Protein AF-A0A0P1H0K0-F1 (afdb_monomer_lite)

Structure (mmCIF, N/CA/C/O backbone):
data_AF-A0A0P1H0K0-F1
#
_entry.id   AF-A0A0P1H0K0-F1
#
loop_
_atom_site.group_PDB
_atom_site.id
_atom_site.type_symbol
_atom_site.label_atom_id
_atom_site.label_alt_id
_atom_site.label_comp_id
_atom_site.label_asym_id
_atom_site.label_entity_id
_atom_site.label_seq_id
_atom_site.pdbx_PDB_ins_code
_atom_site.Cartn_x
_atom_site.Cartn_y
_atom_site.Cartn_z
_atom_site.occupancy
_atom_site.B_iso_or_equiv
_atom_site.auth_seq_id
_atom_site.auth_comp_id
_atom_site.auth_asym_id
_atom_site.auth_atom_id
_atom_site.pdbx_PDB_model_num
ATOM 1 N N . MET A 1 1 ? -9.247 30.702 0.352 1.00 39.06 1 MET A N 1
ATOM 2 C CA . MET A 1 1 ? -10.432 29.835 0.196 1.00 39.06 1 MET A CA 1
ATOM 3 C C . MET A 1 1 ? -9.994 28.415 0.497 1.00 39.06 1 MET A C 1
ATOM 5 O O . MET A 1 1 ? -9.384 27.780 -0.348 1.00 39.06 1 MET A O 1
ATOM 9 N N . THR A 1 2 ? -10.177 27.970 1.735 1.00 43.09 2 THR A N 1
ATOM 10 C CA . THR A 1 2 ? -9.863 26.605 2.169 1.00 43.09 2 THR A CA 1
ATOM 11 C C . THR A 1 2 ? -11.089 25.749 1.896 1.00 43.09 2 THR A C 1
ATOM 13 O O . THR A 1 2 ? -12.025 25.742 2.692 1.00 43.09 2 THR A O 1
ATOM 16 N N . GLY A 1 3 ? -11.129 25.102 0.732 1.00 43.28 3 GLY A N 1
ATOM 17 C CA . GLY A 1 3 ? -12.110 24.053 0.488 1.00 43.28 3 GLY A CA 1
ATOM 18 C C . GLY A 1 3 ? -11.844 22.925 1.475 1.00 43.28 3 GLY A C 1
ATOM 19 O O . GLY A 1 3 ? -10.806 22.273 1.400 1.00 43.28 3 GLY A O 1
ATOM 20 N N . THR A 1 4 ? -12.738 22.736 2.439 1.00 44.19 4 THR A N 1
ATOM 21 C CA . THR A 1 4 ? -12.818 21.498 3.211 1.00 44.19 4 THR A CA 1
ATOM 22 C C . THR A 1 4 ? -13.145 20.384 2.226 1.00 44.19 4 THR A C 1
ATOM 24 O O . THR A 1 4 ? -14.305 20.216 1.855 1.00 44.19 4 THR A O 1
ATOM 27 N N . SER A 1 5 ? -12.118 19.678 1.748 1.00 57.75 5 SER A N 1
ATOM 28 C CA . SER A 1 5 ? -12.292 18.373 1.113 1.00 57.75 5 SER A CA 1
ATOM 29 C C . SER A 1 5 ? -13.060 17.516 2.106 1.00 57.75 5 SER A C 1
ATOM 31 O O . SER A 1 5 ? -12.591 17.306 3.225 1.00 57.75 5 SER A O 1
ATOM 33 N N . THR A 1 6 ? -14.265 17.092 1.749 1.00 72.88 6 THR A N 1
ATOM 34 C CA . THR A 1 6 ? -14.980 16.089 2.531 1.00 72.88 6 THR A CA 1
ATOM 35 C C . THR A 1 6 ? -14.169 14.802 2.505 1.00 72.88 6 THR A C 1
ATOM 37 O O . THR A 1 6 ? -13.602 14.464 1.469 1.00 72.88 6 THR A O 1
ATOM 40 N N . ALA A 1 7 ? -14.081 14.113 3.640 1.00 86.81 7 ALA A N 1
ATOM 41 C CA . ALA A 1 7 ? -13.486 12.786 3.695 1.00 86.81 7 ALA A CA 1
ATOM 42 C C . ALA A 1 7 ? -14.278 11.841 2.781 1.00 86.81 7 ALA A C 1
ATOM 44 O O . ALA A 1 7 ? -15.477 11.634 2.982 1.00 86.81 7 ALA A O 1
ATOM 45 N N . GLU A 1 8 ? -13.612 11.291 1.774 1.00 94.50 8 GLU A N 1
ATOM 46 C CA . GLU A 1 8 ? -14.199 10.375 0.794 1.00 94.50 8 GLU A CA 1
ATOM 47 C C . GLU A 1 8 ? -13.974 8.934 1.242 1.00 94.50 8 GLU A C 1
ATOM 49 O O . GLU A 1 8 ? -12.960 8.621 1.867 1.00 94.50 8 GLU A O 1
ATOM 54 N N . ILE A 1 9 ? -14.947 8.066 0.969 1.00 97.12 9 ILE A N 1
ATOM 55 C CA . ILE A 1 9 ? -14.861 6.637 1.281 1.00 97.12 9 ILE A CA 1
ATOM 56 C C . ILE A 1 9 ? -14.072 5.954 0.171 1.00 97.12 9 ILE A C 1
ATOM 58 O O . ILE A 1 9 ? -14.438 6.073 -0.991 1.00 97.12 9 ILE A O 1
ATOM 62 N N . ILE A 1 10 ? -13.064 5.167 0.538 1.00 97.88 10 ILE A N 1
ATOM 63 C CA . ILE A 1 10 ? -12.314 4.348 -0.415 1.00 97.88 10 ILE A CA 1
ATOM 64 C C . ILE A 1 10 ? -13.163 3.148 -0.841 1.00 97.88 10 ILE A C 1
ATOM 66 O O . ILE A 1 10 ? -13.589 2.359 0.011 1.00 97.88 10 ILE A O 1
ATOM 70 N N . ASN A 1 11 ? -13.363 2.956 -2.147 1.00 98.00 11 ASN A N 1
ATOM 71 C CA . ASN A 1 11 ? -14.004 1.754 -2.679 1.00 98.00 11 ASN A CA 1
ATOM 72 C C . ASN A 1 11 ? -12.995 0.770 -3.272 1.00 98.00 11 ASN A C 1
ATOM 74 O O . ASN A 1 11 ? -11.882 1.113 -3.676 1.00 98.00 11 ASN A O 1
ATOM 78 N N . PHE A 1 12 ? -13.394 -0.499 -3.317 1.00 98.44 12 PHE A N 1
ATOM 79 C CA . PHE A 1 12 ? -12.638 -1.517 -4.033 1.00 98.44 12 PHE A CA 1
ATOM 80 C C . PHE A 1 12 ? -12.597 -1.213 -5.533 1.00 98.44 12 PHE A C 1
ATOM 82 O O . PHE A 1 12 ? -13.596 -0.795 -6.116 1.00 98.44 12 PHE A O 1
ATOM 89 N N . ASN A 1 13 ? -11.465 -1.527 -6.165 1.00 97.81 13 ASN A N 1
ATOM 90 C CA . ASN A 1 13 ? -11.204 -1.354 -7.601 1.00 97.81 13 ASN A CA 1
ATOM 91 C C . ASN A 1 13 ? -11.187 0.100 -8.106 1.00 97.81 13 ASN A C 1
ATOM 93 O O . ASN A 1 13 ? -11.131 0.320 -9.314 1.00 97.81 13 ASN A O 1
ATOM 97 N N . GLU A 1 14 ? -11.218 1.091 -7.215 1.00 97.38 14 GLU A N 1
ATOM 98 C CA . GLU A 1 14 ? -10.987 2.482 -7.600 1.00 97.38 14 GLU A CA 1
ATOM 99 C C . GLU A 1 14 ? -9.483 2.800 -7.615 1.00 97.38 14 GLU A C 1
ATOM 101 O O . GLU A 1 14 ? -8.744 2.320 -6.744 1.00 97.38 14 GLU A O 1
ATOM 106 N N . PRO A 1 15 ? -9.004 3.596 -8.591 1.00 98.19 15 PRO A N 1
ATOM 107 C CA . PRO A 1 15 ? -7.617 4.031 -8.629 1.00 98.19 15 PRO A CA 1
ATOM 108 C C . PRO A 1 15 ? -7.257 4.913 -7.433 1.00 98.19 15 PRO A C 1
ATOM 110 O O . PRO A 1 15 ? -7.857 5.958 -7.180 1.00 98.19 15 PRO A O 1
ATOM 113 N N . ILE A 1 16 ? -6.204 4.516 -6.732 1.00 98.31 16 ILE A N 1
ATOM 114 C CA . ILE A 1 16 ? -5.676 5.199 -5.560 1.00 98.31 16 ILE A CA 1
ATOM 115 C C . ILE A 1 16 ? -4.165 5.416 -5.649 1.00 98.31 16 ILE A C 1
ATOM 117 O O . ILE A 1 16 ? -3.430 4.713 -6.346 1.00 98.31 16 ILE A O 1
ATOM 121 N N . GLY A 1 17 ? -3.683 6.376 -4.868 1.00 98.44 17 GLY A N 1
ATOM 122 C CA . GLY A 1 17 ? -2.295 6.462 -4.438 1.00 98.44 17 GLY A CA 1
ATOM 123 C C . GLY A 1 17 ? -2.185 6.205 -2.936 1.00 98.44 17 GLY A C 1
ATOM 124 O O . GLY A 1 17 ? -3.047 6.624 -2.161 1.00 98.44 17 GLY A O 1
ATOM 125 N N . VAL A 1 18 ? -1.102 5.546 -2.526 1.00 98.69 18 VAL A N 1
ATOM 126 C CA . VAL A 1 18 ? -0.743 5.341 -1.115 1.00 98.69 18 VAL A CA 1
ATOM 127 C C . VAL A 1 18 ? 0.486 6.191 -0.814 1.00 98.69 18 VAL A C 1
ATOM 129 O O . VAL A 1 18 ? 1.503 6.061 -1.491 1.00 98.69 18 VAL A O 1
ATOM 132 N N . PHE A 1 19 ? 0.390 7.069 0.177 1.00 98.69 19 PHE A N 1
ATOM 133 C CA . PHE A 1 19 ? 1.396 8.079 0.507 1.00 98.69 19 PHE A CA 1
ATOM 134 C C . PHE A 1 19 ? 1.856 7.940 1.950 1.00 98.69 19 PHE A C 1
ATOM 136 O O . PHE A 1 19 ? 1.101 7.453 2.785 1.00 98.69 19 PHE A O 1
ATOM 143 N N . SER A 1 20 ? 3.053 8.423 2.265 1.00 98.31 20 SER A N 1
ATOM 144 C CA . SER A 1 20 ? 3.513 8.547 3.648 1.00 98.31 20 SER A CA 1
ATOM 145 C C . SER A 1 20 ? 2.664 9.551 4.432 1.00 98.31 20 SER A C 1
ATOM 147 O O . SER A 1 20 ? 1.965 10.385 3.846 1.00 98.31 20 SER A O 1
ATOM 149 N N . SER A 1 21 ? 2.766 9.544 5.763 1.00 94.56 21 SER A N 1
ATOM 150 C CA . SER A 1 21 ? 2.073 10.525 6.609 1.00 94.56 21 SER A CA 1
ATOM 151 C C . SER A 1 21 ? 2.562 11.956 6.382 1.00 94.56 21 SER A C 1
ATOM 153 O O . SER A 1 21 ? 1.771 12.895 6.463 1.00 94.56 21 SER A O 1
ATOM 155 N N . THR A 1 22 ? 3.828 12.123 5.986 1.00 93.12 22 THR A N 1
ATOM 156 C CA . THR A 1 22 ? 4.384 13.409 5.529 1.00 93.12 22 THR A CA 1
ATOM 157 C C . THR A 1 22 ? 3.889 13.824 4.148 1.00 93.12 22 THR A C 1
ATOM 159 O O . THR A 1 22 ? 4.012 14.990 3.790 1.00 93.12 22 THR A O 1
ATOM 162 N N . LYS A 1 23 ? 3.296 12.899 3.380 1.00 91.38 23 LYS A N 1
ATOM 163 C CA . LYS A 1 23 ? 2.760 13.112 2.028 1.00 91.38 23 LYS A CA 1
ATOM 164 C C . LYS A 1 23 ? 3.816 13.439 0.962 1.00 91.38 23 LYS A C 1
ATOM 166 O O . LYS A 1 23 ? 3.450 13.816 -0.149 1.00 91.38 23 LYS A O 1
ATOM 171 N N . GLU A 1 24 ? 5.097 13.268 1.282 1.00 96.38 24 GLU A N 1
ATOM 172 C CA . GLU A 1 24 ? 6.232 13.538 0.387 1.00 96.38 24 GLU A CA 1
ATOM 173 C C . GLU A 1 24 ? 6.650 12.310 -0.429 1.00 96.38 24 GLU A C 1
ATOM 175 O O . GLU A 1 24 ? 7.188 12.454 -1.528 1.00 96.38 24 GLU A O 1
ATOM 180 N N . VAL A 1 25 ? 6.354 11.109 0.075 1.00 98.31 25 VAL A N 1
ATOM 181 C CA . VAL A 1 25 ? 6.711 9.822 -0.534 1.00 98.31 25 VAL A CA 1
ATOM 182 C C . VAL A 1 25 ? 5.442 9.040 -0.848 1.00 98.31 25 VAL A C 1
ATOM 184 O O . VAL A 1 25 ? 4.441 9.155 -0.135 1.00 98.31 25 VAL A O 1
ATOM 187 N N . ARG A 1 26 ? 5.469 8.244 -1.917 1.00 98.62 26 ARG A N 1
ATOM 188 C CA . ARG A 1 26 ? 4.382 7.336 -2.287 1.00 98.62 26 ARG A CA 1
ATOM 189 C C . ARG A 1 26 ? 4.870 5.913 -2.503 1.00 98.62 26 ARG A C 1
ATOM 191 O O . ARG A 1 26 ? 6.022 5.692 -2.861 1.00 98.62 26 ARG A O 1
ATOM 198 N N . LEU A 1 27 ? 3.959 4.963 -2.335 1.00 98.75 27 LEU A N 1
ATOM 199 C CA . LEU A 1 27 ? 4.183 3.574 -2.696 1.00 98.75 27 LEU A CA 1
ATOM 200 C C . LEU A 1 27 ? 4.352 3.442 -4.213 1.00 98.75 27 LEU A C 1
ATOM 202 O O . LEU A 1 27 ? 3.514 3.917 -4.985 1.00 98.75 27 LEU A O 1
ATOM 206 N N . ASP A 1 28 ? 5.406 2.736 -4.604 1.00 98.75 28 ASP A N 1
ATOM 207 C CA . ASP A 1 28 ? 5.689 2.300 -5.967 1.00 98.75 28 ASP A CA 1
ATOM 208 C C . ASP A 1 28 ? 6.009 0.800 -5.933 1.00 98.75 28 ASP A C 1
ATOM 210 O O . ASP A 1 28 ? 6.956 0.373 -5.274 1.00 98.75 28 ASP A O 1
ATOM 214 N N . ILE A 1 29 ? 5.198 -0.022 -6.596 1.00 98.75 29 ILE A N 1
ATOM 215 C CA . ILE A 1 29 ? 5.374 -1.486 -6.612 1.00 98.75 29 ILE A CA 1
ATOM 216 C C . ILE A 1 29 ? 6.232 -1.980 -7.786 1.00 98.75 29 ILE A C 1
ATOM 218 O O . ILE A 1 29 ? 6.275 -3.177 -8.065 1.00 98.75 29 ILE A O 1
ATOM 222 N N . GLY A 1 30 ? 6.890 -1.070 -8.501 1.00 98.44 30 GLY A N 1
ATOM 223 C CA . GLY A 1 30 ? 7.723 -1.356 -9.654 1.00 98.44 30 GLY A CA 1
ATOM 224 C C . GLY A 1 30 ? 9.167 -1.633 -9.261 1.00 98.44 30 GLY A C 1
ATOM 225 O O . GLY A 1 30 ? 9.672 -1.156 -8.243 1.00 98.44 30 GLY A O 1
ATOM 226 N N . THR A 1 31 ? 9.893 -2.347 -10.122 1.00 97.94 31 THR A N 1
ATOM 227 C CA . THR A 1 31 ? 11.305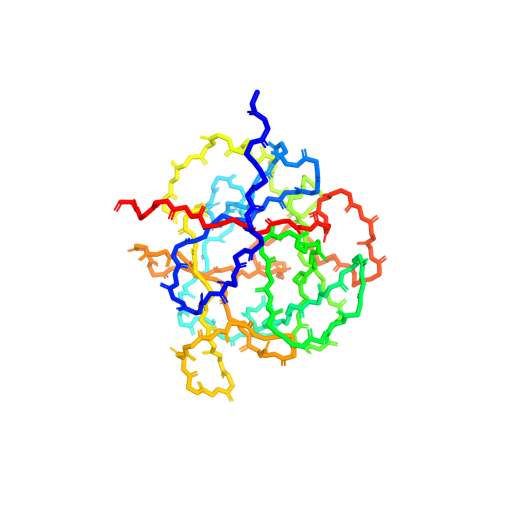 -2.710 -9.904 1.00 97.94 31 THR A CA 1
ATOM 228 C C . THR A 1 31 ? 12.254 -1.523 -9.790 1.00 97.94 31 THR A C 1
ATOM 230 O O . THR A 1 31 ? 13.446 -1.723 -9.585 1.00 97.94 31 THR A O 1
ATOM 233 N N . ARG A 1 32 ? 11.789 -0.281 -9.902 1.00 95.75 32 ARG A N 1
ATOM 234 C CA . ARG A 1 32 ? 12.577 0.876 -9.492 1.00 95.75 32 ARG A CA 1
ATOM 235 C C . ARG A 1 32 ? 12.668 0.957 -7.961 1.00 95.75 32 ARG A C 1
ATOM 237 O O . ARG A 1 32 ? 13.770 1.066 -7.430 1.00 95.75 32 ARG A O 1
ATOM 244 N N . ALA A 1 33 ? 11.547 0.780 -7.266 1.00 98.31 33 ALA A N 1
ATOM 245 C CA . ALA A 1 33 ? 11.439 0.927 -5.818 1.00 98.31 33 ALA A CA 1
ATOM 246 C C . ALA A 1 33 ? 11.452 -0.410 -5.054 1.00 98.31 33 ALA A C 1
ATOM 248 O O . ALA A 1 33 ? 11.990 -0.471 -3.950 1.00 98.31 33 ALA A O 1
ATOM 249 N N . VAL A 1 34 ? 10.964 -1.507 -5.642 1.00 98.56 34 VAL A N 1
ATOM 250 C CA . VAL A 1 34 ? 11.029 -2.862 -5.051 1.00 98.56 34 VAL A CA 1
ATOM 251 C C . VAL A 1 34 ? 12.089 -3.738 -5.730 1.00 98.56 34 VAL A C 1
ATOM 253 O O . VAL A 1 34 ? 12.581 -3.431 -6.819 1.00 98.56 34 VAL A O 1
ATOM 256 N N . LYS A 1 35 ? 12.508 -4.834 -5.091 1.00 98.56 35 LYS A N 1
ATOM 257 C CA . LYS A 1 35 ? 13.497 -5.781 -5.641 1.00 98.56 35 LYS A CA 1
ATOM 258 C C . LYS A 1 35 ? 12.964 -6.545 -6.849 1.00 98.56 35 LYS A C 1
ATOM 260 O O . LYS A 1 35 ? 13.706 -6.747 -7.804 1.00 98.56 35 LYS A O 1
ATOM 265 N N . GLU A 1 36 ? 11.697 -6.935 -6.801 1.00 98.06 36 GLU A N 1
ATOM 266 C CA . GLU A 1 36 ? 11.043 -7.776 -7.799 1.00 98.06 36 GLU A CA 1
ATOM 267 C C . GLU A 1 36 ? 9.572 -7.365 -7.915 1.00 98.06 36 GLU A C 1
ATOM 269 O O . GLU A 1 36 ? 8.922 -7.117 -6.899 1.00 98.06 36 GLU A O 1
ATOM 274 N N . ASN A 1 37 ? 9.048 -7.316 -9.141 1.00 98.50 37 ASN A N 1
ATOM 275 C CA . ASN A 1 37 ? 7.607 -7.215 -9.363 1.00 98.50 37 ASN A CA 1
ATOM 276 C C . ASN A 1 37 ? 6.961 -8.560 -9.029 1.00 98.50 37 ASN A C 1
ATOM 278 O O . ASN A 1 37 ? 7.420 -9.599 -9.502 1.00 98.50 37 ASN A O 1
ATOM 282 N N . VAL A 1 38 ? 5.857 -8.547 -8.289 1.00 98.62 38 VAL A N 1
ATOM 283 C CA . VAL A 1 38 ? 5.143 -9.776 -7.935 1.00 98.62 38 VAL A CA 1
ATOM 284 C C . VAL A 1 38 ? 3.894 -9.935 -8.806 1.00 98.62 38 VAL A C 1
ATOM 286 O O . VAL A 1 38 ? 3.082 -9.010 -8.851 1.00 98.62 38 VAL A O 1
ATOM 289 N N . PRO A 1 39 ? 3.715 -11.078 -9.501 1.00 98.50 39 PRO A N 1
ATOM 290 C CA . PRO A 1 39 ? 2.533 -11.329 -10.326 1.00 98.50 39 PRO A CA 1
ATOM 291 C C . PRO A 1 39 ? 1.221 -11.192 -9.548 1.00 98.50 39 PRO A C 1
ATOM 293 O O . PRO A 1 39 ? 1.142 -11.571 -8.378 1.00 98.50 39 PRO A O 1
ATOM 296 N N . ALA A 1 40 ? 0.172 -10.688 -10.200 1.00 98.19 40 ALA A N 1
ATOM 297 C CA . ALA A 1 40 ? -1.140 -10.484 -9.580 1.00 98.19 40 ALA A CA 1
ATOM 298 C C . ALA A 1 40 ? -1.763 -11.779 -9.011 1.00 98.19 40 ALA A C 1
ATOM 300 O O . ALA A 1 40 ? -2.465 -11.740 -7.999 1.00 98.19 40 ALA A O 1
ATOM 301 N N . ASP A 1 41 ? -1.477 -12.935 -9.607 1.00 97.94 41 ASP A N 1
ATOM 302 C CA . ASP A 1 41 ? -1.961 -14.239 -9.143 1.00 97.94 41 ASP A CA 1
ATOM 303 C C . ASP A 1 41 ? -1.149 -14.821 -7.969 1.00 97.94 41 ASP A C 1
ATOM 305 O O . ASP A 1 41 ? -1.570 -15.808 -7.359 1.00 97.94 41 ASP A O 1
ATOM 309 N N . HIS A 1 42 ? -0.023 -14.202 -7.590 1.00 98.12 42 HIS A N 1
ATOM 310 C CA . HIS A 1 42 ? 0.743 -14.635 -6.428 1.00 98.12 42 HIS A CA 1
ATOM 311 C C . HIS A 1 42 ? -0.069 -14.413 -5.151 1.00 98.12 42 HIS A C 1
ATOM 313 O O . HIS A 1 42 ? -0.451 -13.291 -4.829 1.00 98.12 42 HIS A O 1
ATOM 319 N N . ASN A 1 43 ? -0.322 -15.488 -4.409 1.00 97.12 43 ASN A N 1
ATOM 320 C CA . ASN A 1 43 ? -1.118 -15.449 -3.192 1.00 97.12 43 ASN A CA 1
ATOM 321 C C . ASN A 1 43 ? -0.338 -16.075 -2.033 1.00 97.12 43 ASN A C 1
ATOM 323 O O . ASN A 1 43 ? -0.163 -17.291 -1.964 1.00 97.12 43 ASN A O 1
ATOM 327 N N . SER A 1 44 ? 0.147 -15.230 -1.132 1.00 98.25 44 SER A N 1
ATOM 328 C CA . SER A 1 44 ? 0.923 -15.594 0.050 1.00 98.25 44 SER A CA 1
ATOM 329 C C . SER A 1 44 ? 0.553 -14.710 1.246 1.00 98.25 44 SER A C 1
ATOM 331 O O . SER A 1 44 ? -0.170 -13.718 1.111 1.00 98.25 44 SER A O 1
ATOM 333 N N . TRP A 1 45 ? 1.101 -15.034 2.422 1.00 98.12 45 TRP A N 1
ATOM 334 C CA . TRP A 1 45 ? 0.965 -14.214 3.634 1.00 98.12 45 TRP A CA 1
ATOM 335 C C . TRP A 1 45 ? 1.421 -12.756 3.429 1.00 98.12 45 TRP A C 1
ATOM 337 O O . TRP A 1 45 ? 0.931 -11.863 4.112 1.00 98.12 45 TRP A O 1
ATOM 347 N N . ALA A 1 46 ? 2.350 -12.516 2.495 1.00 98.25 46 ALA A N 1
ATOM 348 C CA . ALA A 1 46 ? 2.937 -11.205 2.225 1.00 98.25 46 ALA A CA 1
ATOM 349 C C . ALA A 1 46 ? 2.128 -10.376 1.217 1.00 98.25 46 ALA A C 1
ATOM 351 O O . ALA A 1 46 ? 2.368 -9.184 1.047 1.00 98.25 46 ALA A O 1
ATOM 352 N N . THR A 1 47 ? 1.169 -11.002 0.537 1.00 98.69 47 THR A N 1
ATOM 353 C CA . THR A 1 47 ? 0.307 -10.344 -0.450 1.00 98.69 47 THR A CA 1
ATOM 354 C C . THR A 1 47 ? -1.145 -10.224 0.006 1.00 98.69 47 THR A C 1
ATOM 356 O O . THR A 1 47 ? -1.925 -9.507 -0.623 1.00 98.69 47 THR A O 1
ATOM 359 N N . ARG A 1 48 ? -1.524 -10.967 1.053 1.00 98.69 48 ARG A N 1
ATOM 360 C CA . ARG A 1 48 ? -2.821 -10.891 1.729 1.00 98.69 48 ARG A CA 1
ATOM 361 C C . ARG A 1 48 ? -2.681 -9.929 2.895 1.00 98.69 48 ARG A C 1
ATOM 363 O O . ARG A 1 48 ? -1.946 -10.208 3.841 1.00 98.69 48 ARG A O 1
ATOM 370 N N . LEU A 1 49 ? -3.334 -8.784 2.782 1.00 98.88 49 LEU A N 1
ATOM 371 C CA . LEU A 1 49 ? -3.125 -7.648 3.659 1.00 98.88 49 LEU A CA 1
ATOM 372 C C . LEU A 1 49 ? -4.409 -7.275 4.387 1.00 98.88 49 LEU A C 1
ATOM 374 O O . LEU A 1 49 ? -5.501 -7.520 3.891 1.00 98.88 49 LEU A O 1
ATOM 378 N N . VAL A 1 50 ? -4.268 -6.629 5.533 1.00 98.69 50 VAL A N 1
ATOM 379 C CA . VAL A 1 50 ? -5.359 -5.976 6.251 1.00 98.69 50 VAL A CA 1
ATOM 380 C C . VAL A 1 50 ? -5.011 -4.513 6.463 1.00 98.69 50 VAL A C 1
ATOM 382 O O . VAL A 1 50 ? -3.858 -4.147 6.714 1.00 98.69 50 VAL A O 1
ATOM 385 N N . VAL A 1 51 ? -6.024 -3.665 6.341 1.00 98.56 51 VAL A N 1
ATOM 386 C CA . VAL A 1 51 ? -5.911 -2.234 6.613 1.00 98.56 51 VAL A CA 1
ATOM 387 C C . VAL A 1 51 ? -6.258 -2.010 8.077 1.00 98.56 51 VAL A C 1
ATOM 389 O O . VAL A 1 51 ? -7.291 -2.487 8.547 1.00 98.56 51 VAL A O 1
ATOM 392 N N . LYS A 1 52 ? -5.428 -1.250 8.791 1.00 98.25 52 LYS A N 1
ATOM 393 C CA . LYS A 1 52 ? -5.745 -0.773 10.140 1.00 98.25 52 LYS A CA 1
ATOM 394 C C . LYS A 1 52 ? -5.603 0.722 10.230 1.00 98.25 52 LYS A C 1
ATOM 396 O O . LYS A 1 52 ? -4.694 1.295 9.641 1.00 98.25 52 LYS A O 1
ATOM 401 N N . ARG A 1 53 ? -6.481 1.341 11.002 1.00 97.69 53 ARG A N 1
ATOM 402 C CA . ARG A 1 53 ? -6.348 2.737 11.386 1.00 97.69 53 ARG A CA 1
ATOM 403 C C . ARG A 1 53 ? -5.260 2.860 12.450 1.00 97.69 53 ARG A C 1
ATOM 405 O O . ARG A 1 53 ? -5.221 2.047 13.372 1.00 97.69 53 ARG A O 1
ATOM 412 N N . VAL A 1 54 ? -4.375 3.844 12.303 1.00 96.94 54 VAL A N 1
ATOM 413 C CA . VAL A 1 54 ? -3.273 4.100 13.253 1.00 96.94 54 VAL A CA 1
ATOM 414 C C . VAL A 1 54 ? -3.424 5.429 13.994 1.00 96.94 54 VAL A C 1
ATOM 416 O O . VAL A 1 54 ? -2.744 5.656 14.986 1.00 96.94 54 VAL A O 1
ATOM 419 N N . ASP A 1 55 ? -4.356 6.279 13.564 1.00 96.44 55 ASP A N 1
ATOM 420 C CA . ASP A 1 55 ? -4.732 7.537 14.219 1.00 96.44 55 ASP A CA 1
ATOM 421 C C . ASP A 1 55 ? -6.086 7.460 14.956 1.00 96.44 55 ASP A C 1
ATOM 423 O O . ASP A 1 55 ? -6.627 8.479 15.384 1.00 96.44 55 ASP A O 1
ATOM 427 N N . GLY A 1 56 ? -6.662 6.262 15.104 1.00 96.19 56 GLY A N 1
ATOM 428 C CA . GLY A 1 56 ? -7.985 6.068 15.696 1.00 96.19 56 GLY A CA 1
ATOM 429 C C . GLY A 1 56 ? -8.490 4.620 15.620 1.00 96.19 56 GLY A C 1
ATOM 430 O O . GLY A 1 56 ? -7.735 3.721 15.249 1.00 96.19 56 GLY A O 1
ATOM 431 N N . PRO A 1 57 ? -9.770 4.370 15.961 1.00 97.00 57 PRO A N 1
ATOM 432 C CA . PRO A 1 57 ? -10.358 3.032 15.932 1.00 97.00 57 PRO A CA 1
ATOM 433 C C . PRO A 1 57 ? -10.526 2.502 14.500 1.00 97.00 57 PRO A C 1
ATOM 435 O O . PRO A 1 57 ? -10.922 3.228 13.587 1.00 97.00 57 PRO A O 1
ATOM 438 N N . SER A 1 58 ? -10.261 1.209 14.310 1.00 98.06 58 SER A N 1
ATOM 439 C CA . SER A 1 58 ? -10.439 0.509 13.030 1.00 98.06 58 SER A CA 1
ATOM 440 C C . SER A 1 58 ? -11.884 0.027 12.868 1.00 98.06 58 SER A C 1
ATOM 442 O O . SER A 1 58 ? -12.158 -1.169 12.918 1.00 98.06 58 SER A O 1
ATOM 444 N N . GLU A 1 59 ? -12.817 0.965 12.717 1.00 96.88 59 GLU A N 1
ATOM 445 C CA . GLU A 1 59 ? -14.254 0.689 12.616 1.00 96.88 59 GLU A CA 1
ATOM 446 C C . GLU A 1 59 ? -14.854 1.305 11.349 1.00 96.88 59 GLU A C 1
ATOM 448 O O . GLU A 1 59 ? -14.570 2.451 11.005 1.00 96.88 59 GLU A O 1
ATOM 453 N N . GLY A 1 60 ? -15.721 0.551 10.667 1.00 97.19 60 GLY A N 1
ATOM 454 C CA . GLY A 1 60 ? -16.448 1.039 9.494 1.00 97.19 60 GLY A CA 1
ATOM 455 C C . GLY A 1 60 ? -15.605 1.128 8.210 1.00 97.19 60 GLY A C 1
ATOM 456 O O . GLY A 1 60 ? -14.630 0.387 8.056 1.00 97.19 60 GLY A O 1
ATOM 457 N N . PRO A 1 61 ? -16.035 1.960 7.241 1.00 98.00 61 PRO A N 1
ATOM 458 C CA . PRO A 1 61 ? -15.306 2.191 5.995 1.00 98.00 61 PRO A CA 1
ATOM 459 C C . PRO A 1 61 ? -13.960 2.897 6.207 1.00 98.00 61 PRO A C 1
ATOM 461 O O . PRO A 1 61 ? -13.770 3.637 7.172 1.00 98.00 61 PRO A O 1
ATOM 464 N N . VAL A 1 62 ? -13.034 2.698 5.272 1.00 98.25 62 VAL A N 1
ATOM 465 C CA . VAL A 1 62 ? -11.782 3.461 5.192 1.00 98.25 62 VAL A CA 1
ATOM 466 C C . VAL A 1 62 ? -12.038 4.774 4.453 1.00 98.25 62 VAL A C 1
ATOM 468 O O . VAL A 1 62 ? -12.663 4.768 3.393 1.00 98.25 62 VAL A O 1
ATOM 471 N N . HIS A 1 63 ? -11.539 5.887 4.995 1.00 97.69 63 HIS A N 1
ATOM 472 C CA . HIS A 1 63 ? -11.694 7.221 4.414 1.00 97.69 63 HIS A CA 1
ATOM 473 C C . HIS A 1 63 ? -10.343 7.853 4.037 1.00 97.69 63 HIS A C 1
ATOM 475 O O . HIS A 1 63 ? -9.309 7.503 4.607 1.00 97.69 63 HIS A O 1
ATOM 481 N N . THR A 1 64 ? -10.348 8.795 3.088 1.00 96.12 64 THR A N 1
ATOM 482 C CA . THR A 1 64 ? -9.146 9.498 2.585 1.00 96.12 64 THR A CA 1
ATOM 483 C C . THR A 1 64 ? -8.448 10.388 3.618 1.00 96.12 64 THR A C 1
ATOM 485 O O . THR A 1 64 ? -7.279 10.738 3.445 1.00 96.12 64 THR A O 1
ATOM 488 N N . ASP A 1 65 ? -9.133 10.766 4.696 1.00 95.44 65 ASP A N 1
ATOM 489 C CA . ASP A 1 65 ? -8.582 11.551 5.804 1.00 95.44 65 ASP A CA 1
ATOM 490 C C . ASP A 1 65 ? -7.983 10.689 6.926 1.00 95.44 65 ASP A C 1
ATOM 492 O O . ASP A 1 65 ? -7.319 11.225 7.813 1.00 95.44 65 ASP A O 1
ATOM 496 N N . HIS A 1 66 ? -8.184 9.370 6.890 1.00 97.44 66 HIS A N 1
ATOM 497 C CA . HIS A 1 66 ? -7.621 8.456 7.874 1.00 97.44 66 HIS A CA 1
ATOM 498 C C . HIS A 1 66 ? -6.126 8.222 7.627 1.00 97.44 66 HIS A C 1
ATOM 500 O O . HIS A 1 66 ? -5.686 8.015 6.491 1.00 97.44 66 HIS A O 1
ATOM 506 N N . VAL A 1 67 ? -5.354 8.129 8.710 1.00 98.06 67 VAL A N 1
ATOM 507 C CA . VAL A 1 67 ? -4.010 7.550 8.672 1.00 98.06 67 VAL A CA 1
ATOM 508 C C . VAL A 1 67 ? -4.105 6.052 8.956 1.00 98.06 67 VAL A C 1
ATOM 510 O O . VAL A 1 67 ? -4.634 5.612 9.981 1.00 98.06 67 VAL A O 1
ATOM 513 N N . ILE A 1 68 ? -3.585 5.248 8.033 1.00 98.56 68 ILE A N 1
ATOM 514 C CA . ILE A 1 68 ? -3.674 3.786 8.059 1.00 98.56 68 ILE A CA 1
ATOM 515 C C . ILE A 1 68 ? -2.300 3.118 8.038 1.00 98.56 68 ILE A C 1
ATOM 517 O O . ILE A 1 68 ? -1.304 3.715 7.652 1.00 98.56 68 ILE A O 1
ATOM 521 N N . GLY A 1 69 ? -2.245 1.849 8.418 1.00 98.62 69 GLY A N 1
ATOM 522 C CA . GLY A 1 69 ? -1.156 0.940 8.085 1.00 98.62 69 GLY A CA 1
ATOM 523 C C . GLY A 1 69 ? -1.686 -0.241 7.275 1.00 98.62 69 GLY A C 1
ATOM 524 O O . GLY A 1 69 ? -2.851 -0.626 7.410 1.00 98.62 69 GLY A O 1
ATOM 525 N N . LEU A 1 70 ? -0.822 -0.814 6.437 1.00 98.75 70 LEU A N 1
ATOM 526 C CA . LEU A 1 70 ? -1.074 -2.071 5.734 1.00 98.75 70 LEU A CA 1
ATOM 527 C C . LEU A 1 70 ? -0.261 -3.174 6.396 1.00 98.75 70 LEU A C 1
ATOM 529 O O . LEU A 1 70 ? 0.960 -3.074 6.477 1.00 98.75 70 LEU A O 1
ATOM 533 N N . PHE A 1 71 ? -0.935 -4.215 6.860 1.00 98.81 71 PHE A N 1
ATOM 534 C CA . PHE A 1 71 ? -0.332 -5.321 7.596 1.00 98.81 71 PHE A CA 1
ATOM 535 C C . PHE A 1 71 ? -0.548 -6.619 6.833 1.00 98.81 71 PHE A C 1
ATOM 537 O O . PHE A 1 71 ? -1.537 -6.739 6.121 1.00 98.81 71 PHE A O 1
ATOM 544 N N . SER A 1 72 ? 0.332 -7.605 6.992 1.00 98.75 72 SER A N 1
ATOM 545 C CA . SER A 1 72 ? 0.022 -8.989 6.613 1.00 98.75 72 SER A CA 1
ATOM 546 C C . SER A 1 72 ? -1.271 -9.436 7.299 1.00 98.75 72 SER A C 1
ATOM 548 O O . SER A 1 72 ? -1.551 -8.974 8.400 1.00 98.75 72 SER A O 1
ATOM 550 N N . GLU A 1 73 ? -2.010 -10.380 6.723 1.00 98.19 73 GLU A N 1
ATOM 551 C CA . GLU A 1 73 ? -3.256 -10.917 7.305 1.00 98.19 73 GLU A CA 1
ATOM 552 C C . GLU A 1 73 ? -3.096 -11.423 8.753 1.00 98.19 73 GLU A C 1
ATOM 554 O O . GLU A 1 73 ? -3.999 -11.267 9.565 1.00 98.19 73 GLU A O 1
ATOM 559 N N . THR A 1 74 ? -1.930 -11.973 9.110 1.00 97.31 74 THR A N 1
ATOM 560 C CA . THR A 1 74 ? -1.601 -12.403 10.486 1.00 97.31 74 THR A CA 1
ATOM 561 C C . THR A 1 74 ? -1.070 -11.283 11.380 1.00 97.31 74 THR A C 1
ATOM 563 O O . THR A 1 74 ? -0.706 -11.530 12.526 1.00 97.31 74 THR A O 1
ATOM 566 N N . GLU A 1 75 ? -0.964 -10.070 10.841 1.00 97.44 75 GLU A N 1
ATOM 567 C CA . GLU A 1 75 ? -0.484 -8.861 11.512 1.00 97.44 75 GLU A CA 1
ATOM 568 C C . GLU A 1 75 ? 0.931 -8.959 12.098 1.00 97.44 75 GLU A C 1
ATOM 570 O O . GLU A 1 75 ? 1.288 -8.203 12.993 1.00 97.44 75 GLU A O 1
ATOM 575 N N . ALA A 1 76 ? 1.762 -9.872 11.593 1.00 98.19 76 ALA A N 1
ATOM 576 C CA . ALA A 1 76 ? 3.153 -9.999 12.024 1.00 98.19 76 ALA A CA 1
ATOM 577 C C . ALA A 1 76 ? 4.086 -8.987 11.334 1.00 98.19 76 ALA A C 1
ATOM 579 O O . ALA A 1 76 ? 5.111 -8.594 11.893 1.00 98.19 76 ALA A O 1
ATOM 580 N N . VAL A 1 77 ? 3.739 -8.572 10.112 1.00 98.69 77 VAL A N 1
ATOM 581 C CA . VAL A 1 77 ? 4.545 -7.690 9.256 1.00 98.69 77 VAL A CA 1
ATOM 582 C C . VAL A 1 77 ? 3.687 -6.521 8.786 1.00 98.69 77 VAL A C 1
ATOM 584 O O . VAL A 1 77 ? 2.492 -6.692 8.547 1.00 98.69 77 VAL A O 1
ATOM 587 N N . ARG A 1 78 ? 4.287 -5.339 8.623 1.00 98.69 78 ARG A N 1
ATOM 588 C CA . ARG A 1 78 ? 3.632 -4.164 8.031 1.00 98.69 78 ARG A CA 1
ATOM 589 C C . ARG A 1 78 ? 4.408 -3.603 6.852 1.00 98.69 78 ARG A C 1
ATOM 591 O O . ARG A 1 78 ? 5.616 -3.786 6.748 1.00 98.69 78 ARG A O 1
ATOM 598 N N . LEU A 1 79 ? 3.700 -2.903 5.976 1.00 98.81 79 LEU A N 1
ATOM 599 C CA . LEU A 1 79 ? 4.302 -2.122 4.910 1.00 98.81 79 LEU A CA 1
ATOM 600 C C . LEU A 1 79 ? 5.068 -0.932 5.498 1.00 98.81 79 LEU A C 1
ATOM 602 O O . LEU A 1 79 ? 4.533 -0.172 6.308 1.00 98.81 79 LEU A O 1
ATOM 606 N N . ASP A 1 80 ? 6.288 -0.754 5.010 1.00 98.75 80 ASP A N 1
ATOM 607 C CA . ASP A 1 80 ? 7.105 0.445 5.156 1.00 98.75 80 ASP A CA 1
ATOM 608 C C . ASP A 1 80 ? 7.466 0.909 3.744 1.00 98.75 80 ASP A C 1
ATOM 610 O O . ASP A 1 80 ? 8.042 0.139 2.973 1.00 98.75 80 ASP A O 1
ATOM 614 N N . ILE A 1 81 ? 7.071 2.129 3.376 1.00 98.69 81 ILE A N 1
ATOM 615 C CA . ILE A 1 81 ? 7.337 2.676 2.038 1.00 98.69 81 ILE A CA 1
ATOM 616 C C . ILE A 1 81 ? 8.632 3.494 1.957 1.00 98.69 81 ILE A C 1
ATOM 618 O O . ILE A 1 81 ? 8.874 4.181 0.968 1.00 98.69 81 ILE A O 1
ATOM 622 N N . GLY A 1 82 ? 9.440 3.469 3.013 1.00 98.19 82 GLY A N 1
ATOM 623 C CA . GLY A 1 82 ? 10.703 4.175 3.094 1.00 98.19 82 GLY A CA 1
ATOM 624 C C . GLY A 1 82 ? 11.876 3.292 2.689 1.00 98.19 82 GLY A C 1
ATOM 625 O O . GLY A 1 82 ? 11.784 2.062 2.595 1.00 98.19 82 GLY A O 1
ATOM 626 N N . THR A 1 83 ? 13.042 3.916 2.541 1.00 97.62 83 THR A N 1
ATOM 627 C CA . THR A 1 83 ? 14.312 3.234 2.236 1.00 97.62 83 THR A CA 1
ATOM 628 C C . THR A 1 83 ? 14.761 2.187 3.258 1.00 97.62 83 THR A C 1
ATOM 630 O O . THR A 1 83 ? 15.795 1.556 3.0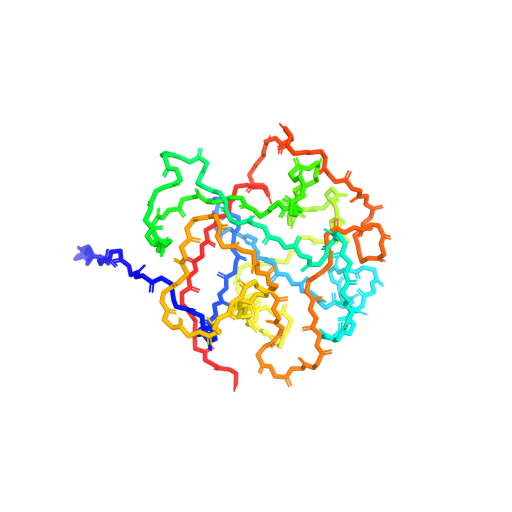57 1.00 97.62 83 THR A O 1
ATOM 633 N N . ARG A 1 84 ? 14.028 1.938 4.342 1.00 96.44 84 ARG A N 1
ATOM 634 C CA . ARG A 1 84 ? 14.258 0.765 5.187 1.00 96.44 84 ARG A CA 1
ATOM 635 C C . ARG A 1 84 ? 13.881 -0.521 4.441 1.00 96.44 84 ARG A C 1
ATOM 637 O O . ARG A 1 84 ? 14.738 -1.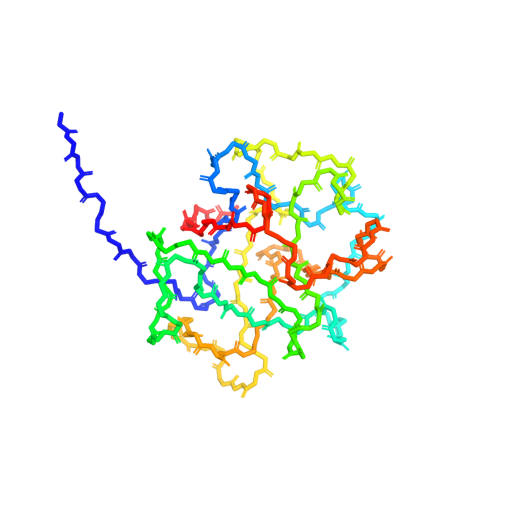379 4.221 1.00 96.44 84 ARG A O 1
ATOM 644 N N . ALA A 1 85 ? 12.635 -0.617 3.976 1.00 97.94 85 ALA A N 1
ATOM 645 C CA . ALA A 1 85 ? 12.117 -1.794 3.279 1.00 97.94 85 ALA A CA 1
ATOM 646 C C . ALA A 1 85 ? 12.192 -1.674 1.751 1.00 97.94 85 ALA A C 1
ATOM 648 O O . ALA A 1 85 ? 12.413 -2.675 1.070 1.00 97.94 85 ALA A O 1
ATOM 649 N N . MET A 1 86 ? 12.078 -0.467 1.199 1.00 98.44 86 MET A N 1
ATOM 650 C CA . MET A 1 86 ? 12.153 -0.212 -0.241 1.00 98.44 86 MET A CA 1
ATOM 651 C C . MET A 1 86 ? 13.577 0.159 -0.680 1.00 98.44 86 MET A C 1
ATOM 653 O O . MET A 1 86 ? 14.443 0.496 0.131 1.00 98.44 86 MET A O 1
ATOM 657 N N . LYS A 1 87 ? 13.873 0.073 -1.978 1.00 98.62 87 LYS A N 1
ATOM 658 C CA . LYS A 1 87 ? 15.192 0.432 -2.531 1.00 98.62 87 LYS A CA 1
ATOM 659 C C . LYS A 1 87 ? 15.441 1.936 -2.521 1.00 98.62 87 LYS A C 1
ATOM 661 O O . LYS A 1 87 ? 16.577 2.338 -2.291 1.00 98.62 87 LYS A O 1
ATOM 666 N N . GLU A 1 88 ? 14.400 2.730 -2.731 1.00 97.88 88 GLU A N 1
ATOM 667 C CA . GLU A 1 88 ? 14.449 4.189 -2.723 1.00 97.88 88 GLU A CA 1
ATOM 668 C C . GLU A 1 88 ? 13.103 4.774 -2.287 1.00 97.88 88 GLU A C 1
ATOM 670 O O . GLU A 1 88 ? 12.075 4.102 -2.380 1.00 97.88 88 GLU A O 1
ATOM 675 N N . ASP A 1 89 ? 13.130 6.029 -1.841 1.00 98.25 89 ASP A N 1
ATOM 676 C CA . ASP A 1 89 ? 11.924 6.809 -1.586 1.00 98.25 89 ASP A CA 1
ATOM 677 C C . ASP A 1 89 ? 11.414 7.365 -2.921 1.00 98.25 89 ASP A C 1
ATOM 679 O O . ASP A 1 89 ? 12.119 8.109 -3.612 1.00 98.25 89 ASP A O 1
ATOM 683 N N . VAL A 1 90 ? 10.183 7.018 -3.296 1.00 98.50 90 VAL A N 1
ATOM 684 C CA . VAL A 1 90 ? 9.571 7.526 -4.529 1.00 98.50 90 VAL A CA 1
ATOM 685 C C . VAL A 1 90 ? 8.789 8.803 -4.229 1.00 98.50 90 VAL A C 1
ATOM 687 O O . VAL A 1 90 ? 7.867 8.770 -3.411 1.00 98.50 90 VAL A O 1
ATOM 690 N N . PRO A 1 91 ? 9.103 9.938 -4.882 1.00 98.25 91 PRO A N 1
ATOM 691 C CA . PRO A 1 91 ? 8.441 11.202 -4.591 1.00 98.25 91 PRO A CA 1
ATOM 692 C C . PRO A 1 91 ? 6.948 11.131 -4.914 1.00 98.25 91 PRO A C 1
ATOM 694 O O . PRO A 1 91 ? 6.540 10.553 -5.923 1.00 98.25 91 PRO A O 1
ATOM 697 N N . ALA A 1 92 ? 6.127 11.789 -4.096 1.00 97.75 92 ALA A N 1
ATOM 698 C CA . ALA A 1 92 ? 4.671 11.803 -4.241 1.00 97.75 92 ALA A CA 1
ATOM 699 C C . ALA A 1 92 ? 4.182 12.298 -5.618 1.00 97.75 92 ALA A C 1
ATOM 701 O O . ALA A 1 92 ? 3.090 11.933 -6.053 1.00 97.75 92 ALA A O 1
ATOM 702 N N . SER A 1 93 ? 4.987 13.103 -6.319 1.00 97.19 93 SER A N 1
ATOM 703 C CA . SER A 1 93 ? 4.701 13.599 -7.669 1.00 97.19 93 SER A CA 1
ATOM 704 C C . SER A 1 93 ? 4.953 12.581 -8.786 1.00 97.19 93 SER A C 1
ATOM 706 O O . SER A 1 93 ? 4.514 12.810 -9.911 1.00 97.19 93 SER A O 1
ATOM 708 N N . HIS A 1 94 ? 5.649 11.471 -8.520 1.00 97.56 94 HIS A N 1
ATOM 709 C CA . HIS A 1 94 ? 5.843 10.422 -9.516 1.00 97.56 94 HIS A CA 1
ATOM 710 C C . HIS A 1 94 ? 4.514 9.712 -9.781 1.00 97.56 94 HIS A C 1
ATOM 712 O O . HIS A 1 94 ? 3.852 9.291 -8.841 1.00 97.56 94 HIS A O 1
ATOM 718 N N . VAL A 1 95 ? 4.105 9.586 -11.042 1.00 97.44 95 VAL A N 1
ATOM 719 C CA . VAL A 1 95 ? 2.871 8.893 -11.438 1.00 97.44 95 VAL A CA 1
ATOM 720 C C . VAL A 1 95 ? 3.217 7.901 -12.542 1.00 97.44 95 VAL A C 1
ATOM 722 O O . VAL A 1 95 ? 3.885 8.255 -13.512 1.00 97.44 95 VAL A O 1
ATOM 725 N N . SER A 1 96 ? 2.799 6.651 -12.366 1.00 97.94 96 SER A N 1
ATOM 726 C CA . SER A 1 96 ? 3.118 5.512 -13.233 1.00 97.94 96 SER A CA 1
ATOM 727 C C . SER A 1 96 ? 2.203 4.325 -12.911 1.00 97.94 96 SER A C 1
ATOM 729 O O . SER A 1 96 ? 1.541 4.322 -11.868 1.00 97.94 96 SER A O 1
ATOM 731 N N . TRP A 1 97 ? 2.219 3.279 -13.748 1.00 98.06 97 TRP A N 1
ATOM 732 C CA . TRP A 1 97 ? 1.479 2.022 -13.518 1.00 98.06 97 TRP A CA 1
ATOM 733 C C . TRP A 1 97 ? 1.740 1.402 -12.140 1.00 98.06 97 TRP A C 1
ATOM 735 O O . TRP A 1 97 ? 0.870 0.739 -11.577 1.00 98.06 97 TRP A O 1
ATOM 745 N N . ALA A 1 98 ? 2.932 1.634 -11.588 1.00 98.25 98 ALA A N 1
ATOM 746 C CA . ALA A 1 98 ? 3.379 1.076 -10.322 1.00 98.25 98 ALA A CA 1
ATOM 747 C C . ALA A 1 98 ? 2.921 1.884 -9.101 1.00 98.25 98 ALA A C 1
ATOM 749 O O . ALA A 1 98 ? 3.110 1.451 -7.967 1.00 98.25 98 ALA A O 1
ATOM 750 N N . THR A 1 99 ? 2.340 3.062 -9.317 1.00 98.50 99 THR A N 1
ATOM 751 C CA . THR A 1 99 ? 1.954 3.992 -8.250 1.00 98.50 99 THR A CA 1
ATOM 752 C C . THR A 1 99 ? 0.468 4.344 -8.261 1.00 98.50 99 THR A C 1
ATOM 754 O O . THR A 1 99 ? -0.034 4.860 -7.258 1.00 98.50 99 THR A O 1
ATOM 757 N N . VAL A 1 100 ? -0.229 4.077 -9.370 1.00 98.50 100 VAL A N 1
ATOM 758 C CA . VAL A 1 100 ? -1.693 4.121 -9.477 1.00 98.50 100 VAL A CA 1
ATOM 759 C C . VAL A 1 100 ? -2.224 2.713 -9.243 1.00 98.50 100 VAL A C 1
ATOM 761 O O . VAL A 1 100 ? -2.162 1.838 -10.112 1.00 98.50 100 VAL A O 1
ATOM 764 N N . LEU A 1 101 ? -2.685 2.500 -8.017 1.00 98.75 101 LEU A N 1
ATOM 765 C CA . LEU A 1 101 ? -2.992 1.196 -7.452 1.00 98.75 101 LEU A CA 1
ATOM 766 C C . LEU A 1 101 ? -4.490 1.052 -7.207 1.00 98.75 101 LEU A C 1
ATOM 768 O O . LEU A 1 101 ? -5.240 2.007 -7.339 1.00 98.75 101 LEU A O 1
ATOM 772 N N . GLN A 1 102 ? -4.926 -0.133 -6.815 1.00 98.62 102 GLN A N 1
ATOM 773 C CA . GLN A 1 102 ? -6.289 -0.384 -6.364 1.00 98.62 102 GLN A CA 1
ATOM 774 C C . GLN A 1 102 ? -6.296 -1.460 -5.284 1.00 98.62 102 GLN A C 1
ATOM 776 O O . GLN A 1 102 ? -5.507 -2.411 -5.332 1.00 98.62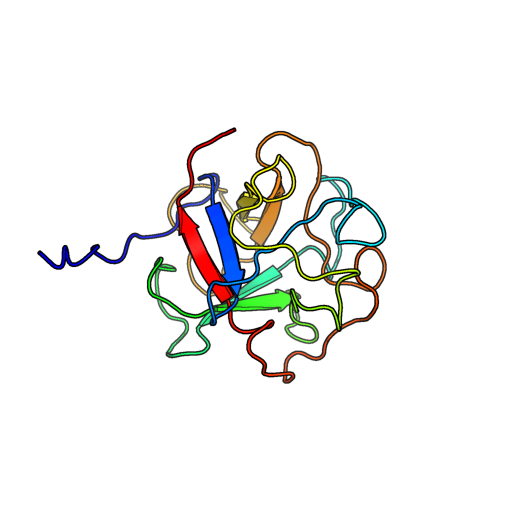 102 GLN A O 1
ATOM 781 N N . PHE A 1 103 ? -7.206 -1.331 -4.324 1.00 98.75 103 PHE A N 1
ATOM 782 C CA . PHE A 1 103 ? -7.519 -2.428 -3.417 1.00 98.75 103 PHE A CA 1
ATOM 783 C C . PHE A 1 103 ? -8.462 -3.407 -4.107 1.00 98.75 103 PHE A C 1
ATOM 785 O O . PHE A 1 103 ? -9.456 -2.996 -4.705 1.00 98.75 103 PHE A O 1
ATOM 792 N N . GLN A 1 104 ? -8.184 -4.700 -3.970 1.00 98.62 104 GLN A N 1
ATOM 793 C CA . GLN A 1 104 ? -9.138 -5.756 -4.299 1.00 98.62 104 GLN A CA 1
ATOM 794 C C . GLN A 1 104 ? -9.353 -6.641 -3.080 1.00 98.62 104 GLN A C 1
ATOM 796 O O . GLN A 1 104 ? -8.392 -7.034 -2.413 1.00 98.62 104 GLN A O 1
ATOM 801 N N . ARG A 1 105 ? -10.610 -6.969 -2.796 1.00 98.31 105 ARG A N 1
ATOM 802 C CA . ARG A 1 105 ? -10.991 -7.873 -1.712 1.00 98.31 105 ARG A CA 1
ATOM 803 C C . ARG A 1 105 ? -10.609 -9.319 -2.043 1.00 98.31 105 ARG A C 1
ATOM 805 O O . ARG A 1 105 ? -10.801 -9.766 -3.171 1.00 98.31 105 ARG A O 1
ATOM 812 N N . LEU A 1 106 ? -10.107 -10.059 -1.052 1.00 98.12 106 LEU A N 1
ATOM 813 C CA . LEU A 1 106 ? -9.635 -11.446 -1.189 1.00 98.12 106 LEU A CA 1
ATOM 814 C C . LEU A 1 106 ? -10.413 -12.467 -0.342 1.00 98.12 106 LEU A C 1
ATOM 816 O O . LEU A 1 106 ? -10.167 -13.666 -0.473 1.00 98.12 106 LEU A O 1
ATOM 820 N N . ASP A 1 107 ? -11.299 -12.020 0.545 1.00 96.88 107 ASP A N 1
ATOM 821 C CA . ASP A 1 107 ? -12.077 -12.850 1.479 1.00 96.88 107 ASP A CA 1
ATOM 822 C C . ASP A 1 107 ? -13.598 -12.781 1.238 1.00 96.88 107 ASP A C 1
ATOM 824 O O . ASP A 1 107 ? -14.392 -13.202 2.077 1.00 96.88 107 ASP A O 1
ATOM 828 N N . GLY A 1 108 ? -14.026 -12.252 0.090 1.00 94.81 108 GLY A N 1
ATOM 829 C CA . GLY A 1 108 ? -15.439 -12.087 -0.235 1.00 94.81 108 GLY A CA 1
ATOM 830 C C . GLY A 1 108 ? -15.674 -11.356 -1.559 1.00 94.81 108 GLY A C 1
ATOM 831 O O . GLY A 1 108 ? -14.747 -11.212 -2.358 1.00 94.81 108 GLY A O 1
ATOM 832 N N . PRO A 1 109 ? -16.910 -10.883 -1.808 1.00 95.19 109 PRO A N 1
ATOM 833 C CA . PRO A 1 109 ? -17.245 -10.121 -3.008 1.00 95.19 109 PRO A CA 1
ATOM 834 C C . PRO A 1 109 ? -16.397 -8.851 -3.138 1.00 95.19 109 PRO A C 1
ATOM 836 O O . PRO A 1 109 ? -16.401 -7.994 -2.257 1.00 95.19 109 PRO A O 1
ATOM 839 N N . ASN A 1 110 ? -15.696 -8.714 -4.261 1.00 96.62 110 ASN A N 1
ATOM 840 C CA . ASN A 1 110 ? -14.815 -7.583 -4.546 1.00 96.62 110 ASN A CA 1
ATOM 841 C C . ASN A 1 110 ? -15.590 -6.356 -5.069 1.00 96.62 110 ASN A C 1
ATOM 843 O O . ASN A 1 110 ? -15.392 -5.915 -6.200 1.00 96.62 110 ASN A O 1
ATOM 847 N N . THR A 1 111 ? -16.527 -5.849 -4.266 1.00 96.00 111 THR A N 1
ATOM 848 C CA . THR A 1 111 ? -17.435 -4.743 -4.613 1.00 96.00 111 THR A CA 1
ATOM 849 C C . THR A 1 111 ? -17.743 -3.876 -3.396 1.00 96.00 111 THR A C 1
ATOM 851 O O . THR A 1 111 ? -17.837 -4.400 -2.287 1.00 96.00 111 THR A O 1
ATOM 854 N N . GLY A 1 112 ? -18.023 -2.589 -3.611 1.00 96.75 112 GLY A N 1
ATOM 855 C CA . GLY A 1 112 ? -18.420 -1.658 -2.551 1.00 96.75 112 GLY A CA 1
ATOM 856 C C . GLY A 1 112 ? -17.231 -1.022 -1.831 1.00 96.75 112 GLY A C 1
ATOM 857 O O . GLY A 1 112 ? -16.126 -0.973 -2.370 1.00 96.75 112 GLY A O 1
ATOM 858 N N . ASN A 1 113 ? -17.477 -0.521 -0.620 1.00 97.75 113 ASN A N 1
ATOM 859 C CA . ASN A 1 113 ? -16.464 0.181 0.160 1.00 97.75 113 ASN A CA 1
ATOM 860 C C . ASN A 1 113 ? -15.449 -0.768 0.802 1.00 97.75 113 ASN A C 1
ATOM 862 O O . ASN A 1 113 ? -15.797 -1.853 1.266 1.00 97.75 113 ASN A O 1
ATOM 866 N N . LEU A 1 114 ? -14.200 -0.315 0.867 1.00 98.25 114 LEU A N 1
ATOM 867 C CA . LEU A 1 114 ? -13.165 -0.924 1.687 1.00 98.25 114 LEU A CA 1
ATOM 868 C C . LEU A 1 114 ? -13.501 -0.679 3.160 1.00 98.25 114 LEU A C 1
ATOM 870 O O . LEU A 1 114 ? -13.701 0.469 3.571 1.00 98.25 114 LEU A O 1
ATOM 874 N N . ARG A 1 115 ? -13.545 -1.736 3.972 1.00 98.31 115 ARG A N 1
ATOM 875 C CA . ARG A 1 115 ? -13.803 -1.639 5.413 1.00 98.31 115 ARG A CA 1
ATOM 876 C C . ARG A 1 115 ? -12.621 -2.167 6.208 1.00 98.31 115 ARG A C 1
ATOM 878 O O . ARG A 1 115 ? -11.887 -3.052 5.769 1.00 98.31 115 ARG A O 1
ATOM 885 N N . TYR A 1 116 ? -12.440 -1.628 7.408 1.00 98.25 116 TYR A N 1
ATOM 886 C CA . TYR A 1 116 ? -11.463 -2.179 8.339 1.00 98.25 116 TYR A CA 1
ATOM 887 C C . TYR A 1 116 ? -11.796 -3.643 8.659 1.00 98.25 116 TYR A C 1
ATOM 889 O O . TYR A 1 116 ? -12.953 -3.981 8.912 1.00 98.25 116 TYR A O 1
ATOM 897 N N . GLY A 1 117 ? -10.772 -4.499 8.641 1.00 94.06 117 GLY A N 1
ATOM 898 C CA . GLY A 1 117 ? -10.904 -5.945 8.837 1.00 94.06 117 GLY A CA 1
ATOM 899 C C . GLY A 1 117 ? -11.084 -6.765 7.555 1.00 94.06 117 GLY A C 1
ATOM 900 O O . GLY A 1 117 ? -10.936 -7.981 7.625 1.00 94.06 117 GLY A O 1
ATOM 901 N N . ASP A 1 118 ? -11.342 -6.139 6.400 1.00 98.06 118 ASP A N 1
ATOM 902 C CA . ASP A 1 118 ? -11.327 -6.853 5.118 1.00 98.06 118 ASP A CA 1
ATOM 903 C C . ASP A 1 118 ? -9.903 -7.338 4.790 1.00 98.06 118 ASP A C 1
ATOM 905 O O . ASP A 1 118 ? -8.927 -6.593 4.949 1.00 98.06 118 ASP A O 1
ATOM 909 N N . VAL A 1 119 ? -9.783 -8.563 4.270 1.00 98.56 119 VAL A N 1
ATOM 910 C CA . VAL A 1 119 ? -8.527 -9.055 3.692 1.00 98.56 119 VAL A CA 1
ATOM 911 C C . VAL A 1 119 ? -8.442 -8.640 2.230 1.00 98.56 119 VAL A C 1
ATOM 913 O O . VAL A 1 119 ? -9.294 -8.984 1.406 1.00 98.56 119 VAL A O 1
ATOM 916 N N . VAL A 1 120 ? -7.380 -7.920 1.888 1.00 98.81 120 VAL A N 1
ATOM 917 C CA . VAL A 1 120 ? -7.208 -7.246 0.603 1.00 98.81 120 VAL A CA 1
ATOM 918 C C . VAL A 1 120 ? -5.865 -7.566 -0.037 1.00 98.81 120 VAL A C 1
ATOM 920 O O . VAL A 1 120 ? -4.907 -7.965 0.621 1.00 98.81 120 VAL A O 1
ATOM 923 N N . GLY A 1 121 ? -5.776 -7.366 -1.344 1.00 98.81 121 GLY A N 1
ATOM 924 C CA . GLY A 1 121 ? -4.512 -7.163 -2.040 1.00 98.81 121 GLY A CA 1
ATOM 925 C C . GLY A 1 121 ? -4.463 -5.752 -2.618 1.00 98.81 121 GLY A C 1
ATOM 926 O O . GLY A 1 121 ? -5.502 -5.132 -2.845 1.00 98.81 121 GLY A O 1
ATOM 927 N N . VAL A 1 122 ? -3.252 -5.255 -2.861 1.00 98.81 122 VAL A N 1
ATOM 928 C CA . VAL A 1 122 ? -3.016 -3.974 -3.538 1.00 98.81 122 VAL A CA 1
ATOM 929 C C . VAL A 1 122 ? -2.410 -4.268 -4.899 1.00 98.81 122 VAL A C 1
ATOM 931 O O . VAL A 1 122 ? -1.359 -4.902 -4.976 1.00 98.81 122 VAL A O 1
ATOM 934 N N . PHE A 1 123 ? -3.072 -3.836 -5.962 1.00 98.75 123 PHE A N 1
ATOM 935 C CA . PHE A 1 123 ? -2.743 -4.198 -7.339 1.00 98.75 123 PHE A CA 1
ATOM 936 C C . PHE A 1 123 ? -2.434 -2.957 -8.160 1.00 98.75 123 PHE A C 1
ATOM 938 O O . PHE A 1 123 ? -2.998 -1.898 -7.897 1.00 98.75 123 PHE A O 1
ATOM 945 N N . SER A 1 124 ? -1.584 -3.091 -9.177 1.00 98.31 124 SER A N 1
ATOM 946 C CA . SER A 1 124 ? -1.558 -2.105 -10.257 1.00 98.31 124 SER A CA 1
ATOM 947 C C . SER A 1 124 ? -2.924 -2.071 -10.950 1.00 98.31 124 SER A C 1
ATOM 949 O O . SER A 1 124 ? -3.636 -3.076 -11.022 1.00 98.31 124 SER A O 1
ATOM 951 N N . THR A 1 125 ? -3.307 -0.895 -11.436 1.00 96.88 125 THR A N 1
ATOM 952 C CA . THR A 1 125 ? -4.548 -0.709 -12.203 1.00 96.88 125 THR A CA 1
ATOM 953 C C . THR A 1 125 ? -4.432 -1.187 -13.650 1.00 96.88 125 THR A C 1
ATOM 955 O O . THR A 1 125 ? -5.441 -1.570 -14.238 1.00 96.88 125 THR A O 1
ATOM 958 N N . THR A 1 126 ? -3.224 -1.195 -14.221 1.00 94.19 126 THR A N 1
ATOM 959 C CA . THR A 1 126 ? -3.002 -1.482 -15.649 1.00 94.19 126 THR A CA 1
ATOM 960 C C . THR A 1 126 ? -2.131 -2.708 -15.902 1.00 94.19 126 THR A C 1
ATOM 962 O O . THR A 1 126 ? -2.262 -3.334 -16.949 1.00 94.19 126 THR A O 1
ATOM 965 N N . GLU A 1 127 ? -1.254 -3.069 -14.964 1.00 93.25 127 GLU A N 1
ATOM 966 C CA . GLU A 1 127 ? -0.348 -4.213 -15.096 1.00 93.25 127 GLU A CA 1
ATOM 967 C C . GLU A 1 127 ? -0.786 -5.382 -14.205 1.00 93.25 127 GLU A C 1
ATOM 969 O O . GLU A 1 127 ? -1.364 -5.194 -13.135 1.00 93.25 127 GLU A O 1
ATOM 974 N N . ALA A 1 128 ? -0.451 -6.614 -14.599 1.00 96.44 128 ALA A N 1
ATOM 975 C CA . ALA A 1 128 ? -0.736 -7.824 -13.820 1.00 96.44 128 ALA A CA 1
ATOM 976 C C . ALA A 1 128 ? 0.245 -8.009 -12.639 1.00 96.44 128 ALA A C 1
ATOM 978 O O . ALA A 1 128 ? 0.863 -9.064 -12.482 1.00 96.44 128 AL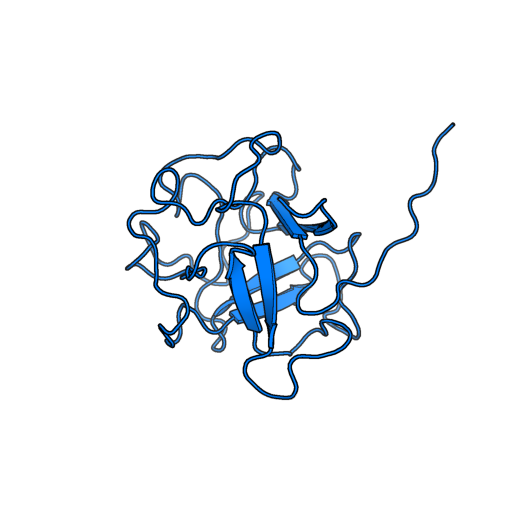A A O 1
ATOM 979 N N . VAL A 1 129 ? 0.398 -6.972 -11.810 1.00 98.50 129 VAL A N 1
ATOM 980 C CA . VAL A 1 129 ? 1.351 -6.893 -10.691 1.00 98.50 129 VAL A CA 1
ATOM 981 C C . VAL A 1 129 ? 0.632 -6.490 -9.404 1.00 98.50 129 VAL A C 1
ATOM 983 O O . VAL A 1 129 ? -0.313 -5.698 -9.425 1.00 98.50 129 VAL A O 1
ATOM 986 N N . ARG A 1 130 ? 1.100 -7.011 -8.268 1.00 98.81 130 ARG A N 1
ATOM 987 C CA . ARG A 1 130 ? 0.596 -6.680 -6.932 1.00 98.81 130 ARG A CA 1
ATOM 988 C C . ARG A 1 130 ? 1.710 -6.359 -5.945 1.00 98.81 130 ARG A C 1
ATOM 990 O O . ARG A 1 130 ? 2.863 -6.738 -6.136 1.00 98.81 130 ARG A O 1
ATOM 997 N N . LEU A 1 131 ? 1.328 -5.699 -4.860 1.00 98.81 131 LEU A N 1
ATOM 998 C CA . LEU A 1 131 ? 2.165 -5.497 -3.690 1.00 98.81 131 LEU A CA 1
ATOM 999 C C . LEU A 1 131 ? 2.430 -6.829 -2.976 1.00 98.81 131 LEU A C 1
ATOM 1001 O O . LEU A 1 131 ? 1.506 -7.598 -2.698 1.00 98.81 131 LEU A O 1
ATOM 1005 N N . ASP A 1 132 ? 3.691 -7.028 -2.612 1.00 98.81 132 ASP A N 1
ATOM 1006 C CA . ASP A 1 132 ? 4.172 -8.049 -1.688 1.00 98.81 132 ASP A CA 1
ATOM 1007 C C . ASP A 1 132 ? 5.028 -7.336 -0.637 1.00 98.81 132 ASP A C 1
ATOM 1009 O O . ASP A 1 132 ? 5.990 -6.655 -0.985 1.00 98.81 132 ASP A O 1
ATOM 1013 N N . ILE A 1 133 ? 4.652 -7.424 0.640 1.00 98.75 133 ILE A N 1
ATOM 1014 C CA . ILE A 1 133 ? 5.367 -6.743 1.735 1.00 98.75 133 ILE A CA 1
ATOM 1015 C C . ILE A 1 133 ? 6.501 -7.591 2.329 1.00 98.75 133 ILE A C 1
ATOM 1017 O O . ILE A 1 133 ? 7.112 -7.207 3.324 1.00 98.75 133 ILE A O 1
ATOM 1021 N N . GLY A 1 134 ? 6.754 -8.767 1.760 1.00 98.62 134 GLY A N 1
ATOM 1022 C CA . GLY A 1 134 ? 7.737 -9.728 2.223 1.00 98.62 134 GLY A CA 1
ATOM 1023 C C . GLY A 1 134 ? 9.079 -9.581 1.517 1.00 98.62 134 GLY A C 1
ATOM 1024 O O . GLY A 1 134 ? 9.237 -8.856 0.534 1.00 98.62 134 GLY A O 1
ATOM 1025 N N . THR A 1 135 ? 10.071 -10.343 1.981 1.00 98.25 135 THR A N 1
ATOM 1026 C CA . THR A 1 135 ? 11.444 -10.301 1.452 1.00 98.25 135 THR A CA 1
ATOM 1027 C C . THR A 1 135 ? 11.600 -10.755 0.000 1.00 98.25 135 THR A C 1
ATOM 1029 O O . THR A 1 135 ? 12.714 -10.711 -0.522 1.00 98.25 135 THR A O 1
ATOM 1032 N N . ARG A 1 136 ? 10.535 -11.173 -0.688 1.00 97.31 136 ARG A N 1
ATOM 1033 C CA . ARG A 1 136 ? 10.581 -11.363 -2.139 1.00 97.31 136 ARG A CA 1
ATOM 1034 C C . ARG A 1 136 ? 10.717 -10.011 -2.844 1.00 97.31 136 ARG A C 1
ATOM 1036 O O . ARG A 1 136 ? 11.704 -9.780 -3.539 1.00 97.31 136 ARG A O 1
ATOM 1043 N N . ALA A 1 137 ? 9.785 -9.092 -2.590 1.00 98.38 137 ALA A N 1
ATOM 1044 C CA . ALA A 1 137 ? 9.785 -7.759 -3.191 1.00 98.38 137 ALA A CA 1
ATOM 1045 C C . ALA A 1 137 ? 10.517 -6.714 -2.334 1.00 98.38 137 ALA A C 1
ATOM 1047 O O . ALA A 1 137 ? 11.213 -5.856 -2.873 1.00 98.38 137 ALA A O 1
ATOM 1048 N N . MET A 1 138 ? 10.436 -6.802 -1.008 1.00 98.50 138 MET A N 1
ATOM 1049 C CA . MET A 1 138 ? 11.020 -5.829 -0.077 1.00 98.50 138 MET A CA 1
ATOM 1050 C C . MET A 1 138 ? 12.419 -6.246 0.38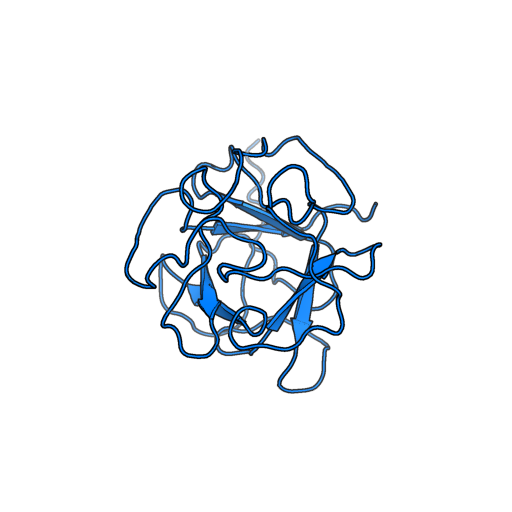9 1.00 98.50 138 MET A C 1
ATOM 1052 O O . MET A 1 138 ? 12.779 -7.424 0.378 1.00 98.50 138 MET A O 1
ATOM 1056 N N . LYS A 1 139 ? 13.258 -5.296 0.808 1.00 98.56 139 LYS A N 1
ATOM 1057 C CA . LYS A 1 139 ? 14.607 -5.572 1.338 1.00 98.56 139 LYS A CA 1
ATOM 1058 C C . LYS A 1 139 ? 14.563 -6.396 2.619 1.00 98.56 139 LYS A C 1
ATOM 1060 O O . LYS A 1 139 ? 15.375 -7.305 2.765 1.00 98.56 139 LYS A O 1
ATOM 1065 N N . GLU A 1 140 ? 13.591 -6.127 3.479 1.00 98.06 140 GLU A N 1
ATOM 1066 C CA . GLU A 1 140 ? 13.367 -6.851 4.725 1.00 98.06 140 GLU A CA 1
ATOM 1067 C C . GLU A 1 140 ? 11.879 -6.900 5.083 1.00 98.06 140 GLU A C 1
ATOM 1069 O O . GLU A 1 140 ? 11.080 -6.129 4.553 1.00 98.06 140 GLU A O 1
ATOM 1074 N N . ASN A 1 141 ? 11.525 -7.805 5.997 1.00 98.50 141 ASN A N 1
ATOM 1075 C CA . ASN A 1 141 ? 10.211 -7.810 6.628 1.00 98.50 141 ASN A CA 1
ATOM 1076 C C . ASN A 1 141 ? 10.222 -6.788 7.765 1.00 98.50 141 ASN A C 1
ATOM 1078 O O . ASN A 1 141 ? 11.033 -6.906 8.685 1.00 98.50 141 ASN A O 1
ATOM 1082 N N . VAL A 1 142 ? 9.307 -5.825 7.731 1.00 98.56 142 VAL A N 1
ATOM 1083 C CA . VAL A 1 142 ? 9.187 -4.826 8.794 1.00 98.56 142 VAL A CA 1
ATOM 1084 C C . VAL A 1 142 ? 8.196 -5.310 9.856 1.00 98.56 142 VAL A C 1
ATOM 1086 O O . VAL A 1 142 ? 7.044 -5.587 9.514 1.00 98.56 142 VAL A O 1
ATOM 1089 N N . PRO A 1 143 ? 8.608 -5.427 11.135 1.00 98.50 143 PRO A N 1
ATOM 1090 C CA . PRO A 1 143 ? 7.719 -5.838 12.220 1.00 98.50 143 PRO A CA 1
ATOM 1091 C C . PRO A 1 143 ? 6.484 -4.943 12.338 1.00 98.50 143 PRO A C 1
ATOM 1093 O O . PRO A 1 143 ? 6.561 -3.732 12.127 1.00 98.50 143 PRO A O 1
ATOM 1096 N N . ALA A 1 144 ? 5.344 -5.523 12.710 1.00 98.00 144 ALA A N 1
ATOM 1097 C CA . ALA A 1 144 ? 4.086 -4.785 12.821 1.00 98.00 144 ALA A CA 1
ATOM 1098 C C . ALA A 1 144 ? 4.097 -3.641 13.856 1.00 98.00 144 ALA A C 1
ATOM 1100 O O . ALA A 1 144 ? 3.359 -2.667 13.710 1.00 98.00 144 ALA A O 1
ATOM 1101 N N . ASP A 1 145 ? 4.952 -3.707 14.874 1.00 97.75 145 ASP A N 1
ATOM 1102 C CA . ASP A 1 145 ? 5.113 -2.648 15.874 1.00 97.75 145 ASP A CA 1
ATOM 1103 C C . ASP A 1 145 ? 6.047 -1.510 15.421 1.00 97.75 145 ASP A C 1
ATOM 1105 O O . ASP A 1 145 ? 6.160 -0.498 16.113 1.00 97.75 145 ASP A O 1
ATOM 1109 N N . HIS A 1 146 ? 6.689 -1.620 14.249 1.00 97.81 146 HIS A N 1
ATOM 1110 C CA . HIS A 1 146 ? 7.564 -0.566 13.744 1.00 97.81 146 HIS A CA 1
ATOM 1111 C C . HIS A 1 146 ? 6.770 0.657 13.280 1.00 97.81 146 HIS A C 1
ATOM 1113 O O . HIS A 1 146 ? 6.232 0.677 12.176 1.00 97.81 146 HIS A O 1
ATOM 1119 N N . ASP A 1 147 ? 6.742 1.701 14.101 1.00 96.75 147 ASP A N 1
ATOM 1120 C CA . ASP A 1 147 ? 6.034 2.939 13.794 1.00 96.75 147 ASP A CA 1
ATOM 1121 C C . ASP A 1 147 ? 6.974 4.046 13.294 1.00 96.75 147 ASP A C 1
ATOM 1123 O O . ASP A 1 147 ? 7.991 4.361 13.916 1.00 96.75 147 ASP A O 1
ATOM 1127 N N . SER A 1 148 ? 6.652 4.614 12.132 1.00 97.81 148 SER A N 1
ATOM 1128 C CA . SER A 1 148 ? 7.441 5.645 11.460 1.00 97.81 148 SER A CA 1
ATOM 1129 C C . SER A 1 148 ? 6.586 6.426 10.457 1.00 97.81 148 SER A C 1
ATOM 1131 O O . SER A 1 148 ? 5.489 6.015 10.077 1.00 97.81 148 SER A O 1
ATOM 1133 N N . TRP A 1 149 ? 7.119 7.541 9.954 1.00 97.88 149 TRP A N 1
ATOM 1134 C CA . TRP A 1 149 ? 6.475 8.322 8.891 1.00 97.88 149 TRP A CA 1
ATOM 1135 C C . TRP A 1 149 ? 6.180 7.502 7.620 1.00 97.88 149 TRP A C 1
ATOM 1137 O O . TRP A 1 149 ? 5.260 7.829 6.873 1.00 97.88 149 TRP A O 1
ATOM 1147 N N . ALA A 1 150 ? 6.967 6.450 7.375 1.00 98.19 150 ALA A N 1
ATOM 1148 C CA . ALA A 1 150 ? 6.897 5.601 6.190 1.00 98.19 150 ALA A CA 1
ATOM 1149 C C . ALA A 1 150 ? 5.967 4.394 6.363 1.00 98.19 150 ALA A C 1
ATOM 1151 O O . ALA A 1 150 ? 5.662 3.692 5.403 1.00 98.19 150 ALA A O 1
ATOM 1152 N N . THR A 1 151 ? 5.512 4.134 7.583 1.00 98.56 151 THR A N 1
ATOM 1153 C CA . THR A 1 151 ? 4.590 3.041 7.884 1.00 98.56 151 THR A CA 1
ATOM 1154 C C . THR A 1 151 ? 3.198 3.547 8.267 1.00 98.56 151 THR A C 1
ATOM 1156 O O . THR A 1 151 ? 2.250 2.761 8.334 1.00 98.56 151 THR A O 1
ATOM 1159 N N . GLN A 1 152 ? 3.072 4.850 8.520 1.00 98.56 152 GLN A N 1
ATOM 1160 C CA . GLN A 1 152 ? 1.822 5.590 8.623 1.00 98.56 152 GLN A CA 1
ATOM 1161 C C . GLN A 1 152 ? 1.459 6.137 7.242 1.00 98.56 152 GLN A C 1
ATOM 1163 O O . GLN A 1 152 ? 2.198 6.931 6.663 1.00 98.56 152 GLN A O 1
ATOM 1168 N N . LEU A 1 153 ? 0.328 5.705 6.699 1.00 98.75 153 LEU A N 1
ATOM 1169 C CA . LEU A 1 153 ? -0.022 5.883 5.296 1.00 98.75 153 LEU A CA 1
ATOM 1170 C C . LEU A 1 153 ? -1.302 6.703 5.143 1.00 98.75 153 LEU A C 1
ATOM 1172 O O . LEU A 1 153 ? -2.226 6.594 5.940 1.00 98.75 153 LEU A O 1
ATOM 1176 N N . ASN A 1 154 ? -1.363 7.518 4.098 1.00 98.12 154 ASN A N 1
ATOM 1177 C CA . ASN A 1 154 ? -2.566 8.212 3.648 1.00 98.12 154 ASN A CA 1
ATOM 1178 C C . ASN A 1 154 ? -2.971 7.640 2.289 1.00 98.12 154 ASN A C 1
ATOM 1180 O O . ASN A 1 154 ? -2.119 7.477 1.413 1.00 98.12 154 ASN A O 1
ATOM 1184 N N . ILE A 1 155 ? -4.261 7.387 2.090 1.00 98.00 155 ILE A N 1
ATOM 1185 C CA . ILE A 1 155 ? -4.802 6.960 0.797 1.00 98.00 155 ILE A CA 1
ATOM 1186 C C . ILE A 1 155 ? -5.472 8.163 0.140 1.00 98.00 155 ILE A C 1
ATOM 1188 O O . ILE A 1 155 ? -6.143 8.947 0.807 1.00 98.00 155 ILE A O 1
ATOM 1192 N N . ARG A 1 156 ? -5.289 8.321 -1.169 1.00 95.44 156 ARG A N 1
ATOM 1193 C CA . ARG A 1 156 ? -6.022 9.313 -1.963 1.00 95.44 156 ARG A CA 1
ATOM 1194 C C . ARG A 1 156 ? -6.560 8.666 -3.216 1.00 95.44 156 ARG A C 1
ATOM 1196 O O . ARG A 1 156 ? -5.852 7.860 -3.816 1.00 95.44 156 ARG A O 1
ATOM 1203 N N . GLU A 1 157 ? -7.740 9.086 -3.639 1.00 95.25 157 GLU A N 1
ATOM 1204 C CA . GLU A 1 157 ? -8.189 8.855 -5.005 1.00 95.25 157 GLU A CA 1
ATOM 1205 C C . GLU A 1 157 ? -7.241 9.558 -5.982 1.00 95.25 157 GLU A C 1
ATOM 1207 O O . GLU A 1 157 ? -6.708 10.643 -5.712 1.00 95.25 157 GLU A O 1
ATOM 1212 N N . VAL A 1 158 ? -6.985 8.913 -7.113 1.00 95.62 158 VAL A N 1
ATOM 1213 C CA . VAL A 1 158 ? -6.176 9.474 -8.197 1.00 95.62 158 VAL A CA 1
ATOM 1214 C C . VAL A 1 158 ? -6.866 9.214 -9.527 1.00 95.62 158 VAL A C 1
ATOM 1216 O O . VAL A 1 158 ? -7.707 8.327 -9.646 1.00 95.62 158 VAL A O 1
ATOM 1219 N N . ALA A 1 159 ? -6.504 9.979 -10.554 1.00 92.31 159 ALA A N 1
ATOM 1220 C CA . ALA A 1 159 ? -6.976 9.682 -11.898 1.00 92.31 159 ALA A CA 1
ATOM 1221 C C . ALA A 1 159 ? -6.444 8.307 -12.363 1.00 92.31 159 ALA A C 1
ATOM 1223 O O . ALA A 1 159 ? -5.292 7.973 -12.054 1.00 92.31 159 ALA A O 1
ATOM 1224 N N . PRO A 1 160 ? -7.239 7.533 -13.126 1.00 89.19 160 PRO A N 1
ATOM 1225 C CA . PRO A 1 160 ? -6.719 6.400 -13.884 1.00 89.19 160 PRO A CA 1
ATOM 1226 C C . PRO A 1 160 ? -5.580 6.840 -14.818 1.00 89.19 160 PRO A C 1
ATOM 1228 O O . PRO A 1 160 ? -5.508 8.010 -15.207 1.00 89.19 160 PRO A O 1
ATOM 1231 N N . LEU A 1 161 ? -4.707 5.895 -15.174 1.00 85.00 161 LEU A N 1
ATOM 1232 C CA . LEU A 1 161 ? -3.630 6.101 -16.150 1.00 85.00 161 LEU A CA 1
ATOM 1233 C C . LEU A 1 161 ? -4.114 6.036 -17.598 1.00 85.00 161 LEU A C 1
ATOM 1235 O O . LEU A 1 161 ? -5.072 5.276 -17.867 1.00 85.00 161 LEU A O 1
#

pLDDT: mean 95.74, std 9.48, range [39.06, 98.88]

Sequence (161 aa):
MTGTSTAEIINFNEPIGVFSSTKEVRLDIGTRAVKENVPADHNSWATRLVVKRVDGPSEGPVHTDHVIGLFSETEAVRLDIGTRAMKEDVPASHVSWATVLQFQRLDGPNTGNLRYGDVVGVFSTTEAVRLDIGTRAMKENVPADHDSWATQLNIREVAPL

Radius of gyration: 14.2 Å; chains: 1; bounding box: 34×45×32 Å

Secondary structure (DSSP, 8-state):
----PPPPBPBTT--EEEEETTSSBB---STTTSSSPEETT--STTTSEEEEESSS---SB-BTT-EEEEEETTSSEE---STTTSSSPPBTT--STTTSEEEEESSS---SB-BTT-EEEEEESSSSEE---STTTSSSPEETT--STTTSEEEEE----

Foldseek 3Di:
DDPPPDWDFAAFLFWKWKAFPVRFFTFFQDVVWWVDWAFLPDDDQQFWWFKAFPPDHQFFTDTQPTWIWIARLVLFFTDFQDVVWIVHTHTSPDDDLRGGKGKAFDPDDRGDTHGGPTTTWIGRSPDRTTGGQDVVTTVHTHGSPDDDSRRTIGMDGDDDD